Protein AF-A0A534MS88-F1 (afdb_monomer_lite)

pLDDT: mean 83.57, std 19.85, range [25.17, 97.44]

Sequence (127 aa):
NLIKEFNPQIEDLHWVAAGQELLLPPLTRETLLRKQPDGSYRLIVASFPSLTGADDYARRLGNKGYQVMITQQWVSHDLLLHRVEIDRLKNVEEANQTWEAGLKNEWFAFVGNPRRGDQLSRTNITP

Secondary structure (DSSP, 8-state):
-HHHHH-TT-S-TT-PPTT---------HHHHEEE-TTS-EEEEEEEES-HHHHHHHHHHHHTTT--EEEEEEESSSS-EEEEEEEEEE-SHHHHHHHHHHHHHTT-S--S----S-----------

Radius of gyration: 17.91 Å; chains: 1; bounding box: 61×40×36 Å

Foldseek 3Di:
DLQCVVCVVPAAPVDDDVVHDGDDDDPDLPSQWDQDPVRFIKGWQDKDQDPVVLVVLLVVVVVVVFDKDWDWDDRHPPGIITIIMGDRHPHPVSSVVVVVVCVVVVSRVPPPDPPDDDPPDPPDDDD

Structure (mmCIF, N/CA/C/O backbone):
data_AF-A0A534MS88-F1
#
_entry.id   AF-A0A534MS88-F1
#
loop_
_atom_site.group_PDB
_atom_site.id
_atom_site.type_symbol
_atom_site.label_atom_id
_atom_site.label_alt_id
_atom_site.label_comp_id
_atom_site.label_asym_id
_atom_site.label_entity_id
_atom_site.label_seq_id
_atom_site.pdbx_PDB_ins_code
_atom_site.Cartn_x
_atom_site.Cartn_y
_atom_site.Cartn_z
_atom_site.occupancy
_atom_site.B_iso_or_equiv
_atom_site.auth_seq_id
_atom_site.auth_comp_id
_atom_site.auth_asym_id
_atom_site.auth_atom_id
_atom_site.pdbx_PDB_model_num
ATOM 1 N N . ASN A 1 1 ? 4.998 3.743 -5.905 1.00 80.75 1 ASN A N 1
ATOM 2 C CA . ASN A 1 1 ? 5.918 2.756 -5.317 1.00 80.75 1 ASN A CA 1
ATOM 3 C C . ASN A 1 1 ? 6.798 3.426 -4.266 1.00 80.75 1 ASN A C 1
ATOM 5 O O . ASN A 1 1 ? 7.249 4.538 -4.504 1.00 80.75 1 ASN A O 1
ATOM 9 N N . LEU A 1 2 ? 7.007 2.779 -3.110 1.00 86.25 2 LEU A N 1
ATOM 10 C CA . LEU A 1 2 ? 7.772 3.356 -1.995 1.00 86.25 2 LEU A CA 1
ATOM 11 C C . LEU A 1 2 ? 9.255 3.549 -2.333 1.00 86.25 2 LEU A C 1
ATOM 13 O O . LEU A 1 2 ? 9.822 4.561 -1.954 1.00 86.25 2 LEU A O 1
ATOM 17 N N . ILE A 1 3 ? 9.870 2.641 -3.097 1.00 87.19 3 ILE A N 1
ATOM 18 C CA . ILE A 1 3 ? 11.273 2.765 -3.518 1.00 87.19 3 ILE A CA 1
ATOM 19 C C . ILE A 1 3 ? 11.469 4.081 -4.274 1.00 87.19 3 ILE A C 1
ATOM 21 O O . ILE A 1 3 ? 12.359 4.850 -3.945 1.00 87.19 3 ILE A O 1
ATOM 25 N N . LYS A 1 4 ? 10.588 4.403 -5.225 1.00 87.31 4 LYS A N 1
ATOM 26 C CA . LYS A 1 4 ? 10.663 5.659 -5.985 1.00 87.31 4 LYS A CA 1
ATOM 27 C C . LYS A 1 4 ? 10.458 6.907 -5.114 1.00 87.31 4 LYS A C 1
ATOM 29 O O . LYS A 1 4 ? 11.068 7.932 -5.376 1.00 87.31 4 LYS A O 1
ATOM 34 N N . GLU A 1 5 ? 9.622 6.828 -4.079 1.00 88.56 5 GLU A N 1
ATOM 35 C CA . GLU A 1 5 ? 9.407 7.949 -3.147 1.00 88.56 5 GLU A CA 1
ATOM 36 C C . GLU A 1 5 ? 10.638 8.242 -2.282 1.00 88.56 5 GLU A C 1
ATOM 38 O O . GLU A 1 5 ? 10.907 9.399 -1.982 1.00 88.56 5 GLU A O 1
ATOM 43 N N . PHE A 1 6 ? 11.393 7.206 -1.910 1.00 88.75 6 PHE A N 1
ATOM 44 C CA . PHE A 1 6 ? 12.635 7.341 -1.145 1.00 88.75 6 PHE A CA 1
ATOM 45 C C . PHE A 1 6 ? 13.866 7.551 -2.036 1.00 88.75 6 PHE A C 1
ATOM 47 O O . PHE A 1 6 ? 14.922 7.915 -1.533 1.00 88.75 6 PHE A O 1
ATOM 54 N N . ASN A 1 7 ? 13.735 7.355 -3.350 1.00 90.00 7 ASN A N 1
ATOM 55 C CA . ASN A 1 7 ? 14.805 7.551 -4.327 1.00 90.00 7 ASN A CA 1
ATOM 56 C C . ASN A 1 7 ? 14.332 8.438 -5.494 1.00 90.00 7 ASN A C 1
ATOM 58 O O . ASN A 1 7 ? 14.314 7.983 -6.644 1.00 90.00 7 ASN A O 1
ATOM 62 N N . PRO A 1 8 ? 13.916 9.692 -5.232 1.00 90.12 8 PRO A N 1
ATOM 63 C CA . PRO A 1 8 ? 13.388 10.577 -6.270 1.00 90.12 8 PRO A CA 1
ATOM 64 C C . PRO A 1 8 ? 14.416 10.908 -7.365 1.00 90.12 8 PRO A C 1
ATOM 66 O O . PRO A 1 8 ? 14.026 11.231 -8.482 1.00 90.12 8 PRO A O 1
ATOM 69 N N . GLN A 1 9 ? 15.712 10.801 -7.057 1.00 89.25 9 GLN A N 1
ATOM 70 C CA . GLN A 1 9 ? 16.832 11.029 -7.972 1.00 89.25 9 GLN A CA 1
ATOM 71 C C . GLN A 1 9 ? 17.025 9.917 -9.009 1.00 89.25 9 GLN A C 1
ATOM 73 O O . GLN A 1 9 ? 17.685 10.137 -10.019 1.00 89.25 9 GLN A O 1
ATOM 78 N N . ILE A 1 10 ? 16.503 8.711 -8.761 1.00 87.88 10 ILE A N 1
ATOM 79 C CA . ILE A 1 10 ? 16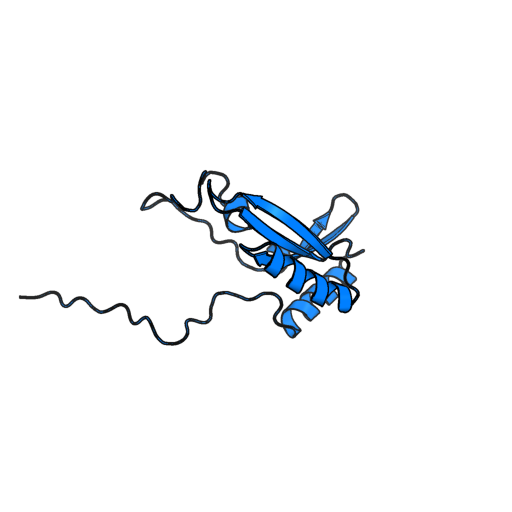.567 7.631 -9.748 1.00 87.88 10 ILE A CA 1
ATOM 80 C C . ILE A 1 10 ? 15.459 7.894 -10.743 1.00 87.88 10 ILE A C 1
ATOM 82 O O . ILE A 1 10 ? 14.304 7.698 -10.391 1.00 87.88 10 ILE A O 1
ATOM 86 N N . GLU A 1 11 ? 15.770 8.328 -11.961 1.00 84.88 11 GLU A N 1
ATOM 87 C CA . GLU A 1 11 ? 14.759 8.589 -12.993 1.00 84.88 11 GLU A CA 1
ATOM 88 C C . GLU A 1 11 ? 14.010 7.313 -13.390 1.00 84.88 11 GLU A C 1
ATOM 90 O O . GLU A 1 11 ? 12.782 7.328 -13.512 1.00 84.88 11 GLU A O 1
ATOM 95 N N . ASP A 1 12 ? 14.725 6.193 -13.455 1.00 85.56 12 ASP A N 1
ATOM 96 C CA . ASP A 1 12 ? 14.206 4.921 -13.928 1.00 85.56 12 ASP A CA 1
ATOM 97 C C . ASP A 1 12 ? 14.700 3.750 -13.065 1.00 85.56 12 ASP A C 1
ATOM 99 O O . ASP A 1 12 ? 15.898 3.485 -12.994 1.00 85.56 12 ASP A O 1
ATOM 103 N N . LEU A 1 13 ? 13.785 3.031 -12.401 1.00 83.06 13 LEU A N 1
ATOM 104 C CA . LEU A 1 13 ? 14.160 1.900 -11.542 1.00 83.06 13 LEU A CA 1
ATOM 105 C C . LEU A 1 13 ? 14.696 0.673 -12.310 1.00 83.06 13 LEU A C 1
ATOM 107 O O . LEU A 1 13 ? 15.276 -0.203 -11.671 1.00 83.06 13 LEU A O 1
ATOM 111 N N . HIS A 1 14 ? 14.539 0.584 -13.636 1.00 83.44 14 HIS A N 1
ATOM 112 C CA . HIS A 1 14 ? 15.218 -0.437 -14.447 1.00 83.44 14 HIS A CA 1
ATOM 113 C C . HIS A 1 14 ? 16.701 -0.120 -14.663 1.00 83.44 14 HIS A C 1
ATOM 115 O O . HIS A 1 14 ? 17.491 -1.032 -14.904 1.00 83.44 14 HIS A O 1
ATOM 121 N N . TRP A 1 15 ? 17.094 1.148 -14.533 1.00 81.69 15 TRP A N 1
ATOM 122 C CA . TRP A 1 15 ? 18.446 1.621 -14.810 1.00 81.69 15 TRP A CA 1
ATOM 123 C C . TRP A 1 15 ? 19.044 2.294 -13.577 1.00 81.69 15 TRP A C 1
ATOM 125 O O . TRP A 1 15 ? 19.152 3.515 -13.488 1.00 81.69 15 TRP A O 1
ATOM 135 N N . VAL A 1 16 ? 19.460 1.471 -12.615 1.00 83.00 16 VAL A N 1
ATOM 136 C CA . VAL A 1 16 ? 20.253 1.925 -11.466 1.00 83.00 16 VAL A CA 1
ATOM 137 C C . VAL A 1 16 ? 21.730 1.717 -11.786 1.00 83.00 16 VAL A C 1
ATOM 139 O O . VAL A 1 16 ? 22.143 0.603 -12.118 1.00 83.00 16 VAL A O 1
ATOM 142 N N . ALA A 1 17 ? 22.535 2.780 -11.716 1.00 83.38 17 ALA A N 1
ATOM 143 C CA . ALA A 1 17 ? 23.960 2.676 -12.012 1.00 83.38 17 ALA A CA 1
ATOM 144 C C . ALA A 1 17 ? 24.672 1.789 -10.978 1.00 83.38 17 ALA A C 1
ATOM 146 O O . ALA A 1 17 ? 24.345 1.796 -9.790 1.00 83.38 17 ALA A O 1
ATOM 147 N N . ALA A 1 18 ? 25.681 1.032 -11.414 1.00 83.56 18 ALA A N 1
ATOM 148 C CA . ALA A 1 18 ? 26.484 0.239 -10.491 1.00 83.56 18 ALA A CA 1
ATOM 149 C C . ALA A 1 18 ? 27.150 1.156 -9.449 1.00 83.56 18 ALA A C 1
ATOM 151 O O . ALA A 1 18 ? 27.807 2.133 -9.801 1.00 83.56 18 ALA A O 1
ATOM 152 N N . GLY A 1 19 ? 26.964 0.842 -8.165 1.00 85.06 19 GLY A N 1
ATOM 153 C CA . GLY A 1 19 ? 27.456 1.664 -7.054 1.00 85.06 19 GLY A CA 1
ATOM 154 C C . GLY A 1 19 ? 26.562 2.853 -6.684 1.00 85.06 19 GLY A C 1
ATOM 155 O O . GLY A 1 19 ? 26.875 3.551 -5.724 1.00 85.06 19 GLY A O 1
ATOM 156 N N . GLN A 1 20 ? 25.447 3.076 -7.387 1.00 87.12 20 GLN A N 1
ATOM 157 C CA . GLN A 1 20 ? 24.443 4.047 -6.966 1.00 87.12 20 GLN A CA 1
ATOM 158 C C . GLN A 1 20 ? 23.724 3.546 -5.713 1.00 87.12 20 GLN A C 1
ATOM 160 O O . GLN A 1 20 ? 23.216 2.425 -5.670 1.00 87.12 20 GLN A O 1
ATOM 165 N N . GLU A 1 21 ? 23.679 4.391 -4.689 1.00 86.81 21 GLU A N 1
ATOM 166 C CA . GLU A 1 21 ? 22.987 4.080 -3.446 1.00 86.81 21 GLU A CA 1
ATOM 167 C C . GLU A 1 21 ? 21.470 4.015 -3.673 1.00 86.81 21 GLU A C 1
ATOM 169 O O . GLU A 1 21 ? 20.875 4.915 -4.274 1.00 86.81 21 GLU A O 1
ATOM 174 N N . LEU A 1 22 ? 20.855 2.936 -3.184 1.00 87.19 22 LEU A N 1
ATOM 175 C CA . LEU A 1 22 ? 19.417 2.701 -3.240 1.00 87.19 22 LEU A CA 1
ATOM 176 C C . LEU A 1 22 ? 18.871 2.580 -1.819 1.00 87.19 22 LEU A C 1
ATOM 178 O O . LEU A 1 22 ? 19.182 1.635 -1.093 1.00 87.19 22 LEU A O 1
ATOM 182 N N . LEU A 1 23 ? 18.003 3.512 -1.441 1.00 88.19 23 LEU A N 1
ATOM 183 C CA . LEU A 1 23 ? 17.299 3.470 -0.170 1.00 88.19 23 LEU A CA 1
ATOM 184 C C . LEU A 1 23 ? 16.133 2.486 -0.269 1.00 88.19 23 LEU A C 1
ATOM 186 O O . LEU A 1 23 ? 15.159 2.725 -0.985 1.00 88.19 23 LEU A O 1
ATOM 190 N N . LEU A 1 24 ? 16.220 1.377 0.463 1.00 85.31 24 LEU A N 1
ATOM 191 C CA . LEU A 1 24 ? 15.109 0.446 0.626 1.00 85.31 24 LEU A CA 1
ATOM 192 C C . LEU A 1 24 ? 14.256 0.908 1.814 1.00 85.31 24 LEU A C 1
ATOM 194 O O . LEU A 1 24 ? 14.700 0.788 2.958 1.00 85.31 24 LEU A O 1
ATOM 198 N N . PRO A 1 25 ? 13.051 1.458 1.579 1.00 82.75 25 PRO A N 1
ATOM 199 C CA . PRO A 1 25 ? 12.225 1.941 2.670 1.00 82.75 25 PRO A CA 1
ATOM 200 C C . PRO A 1 25 ? 11.775 0.768 3.544 1.00 82.75 25 PRO A C 1
ATOM 202 O O . PRO A 1 25 ? 11.292 -0.240 3.014 1.00 82.75 25 PRO A O 1
ATOM 205 N N . PRO A 1 26 ? 11.890 0.880 4.876 1.00 84.19 26 PRO A N 1
ATOM 206 C CA . PRO A 1 26 ? 11.410 -0.167 5.752 1.00 84.19 26 PRO A CA 1
ATOM 207 C C . PRO A 1 26 ? 9.878 -0.197 5.688 1.00 84.19 26 PRO A C 1
ATOM 209 O O . PRO A 1 26 ? 9.214 0.837 5.734 1.00 84.19 26 PRO A O 1
ATOM 212 N N . LEU A 1 27 ? 9.290 -1.388 5.588 1.00 84.75 27 LEU A N 1
ATOM 213 C CA . LEU A 1 27 ? 7.834 -1.564 5.544 1.00 84.75 27 LEU A CA 1
ATOM 214 C C . LEU A 1 27 ? 7.231 -1.487 6.956 1.00 84.75 27 LEU A C 1
ATOM 216 O O . LEU A 1 27 ? 6.599 -2.427 7.433 1.00 84.75 27 LEU A O 1
ATOM 220 N N . THR A 1 28 ? 7.478 -0.373 7.648 1.00 89.50 28 THR A N 1
ATOM 221 C CA . THR A 1 28 ? 6.933 -0.101 8.983 1.00 89.50 28 THR A CA 1
ATOM 222 C C . THR A 1 28 ? 5.543 0.512 8.903 1.00 89.50 28 THR A C 1
ATOM 224 O O . THR A 1 28 ? 5.114 1.012 7.856 1.00 89.50 28 THR A O 1
ATOM 227 N N . ARG A 1 29 ? 4.862 0.545 10.052 1.00 90.81 29 ARG A N 1
ATOM 228 C CA . ARG A 1 29 ? 3.591 1.249 10.209 1.00 90.81 29 ARG A CA 1
ATOM 229 C C . ARG A 1 29 ? 3.710 2.705 9.767 1.00 90.81 29 ARG A C 1
ATOM 231 O O . ARG A 1 29 ? 2.863 3.168 9.025 1.00 90.81 29 ARG A O 1
ATOM 238 N N . GLU A 1 30 ? 4.766 3.411 10.148 1.00 90.12 30 GLU A N 1
ATOM 239 C CA . GLU A 1 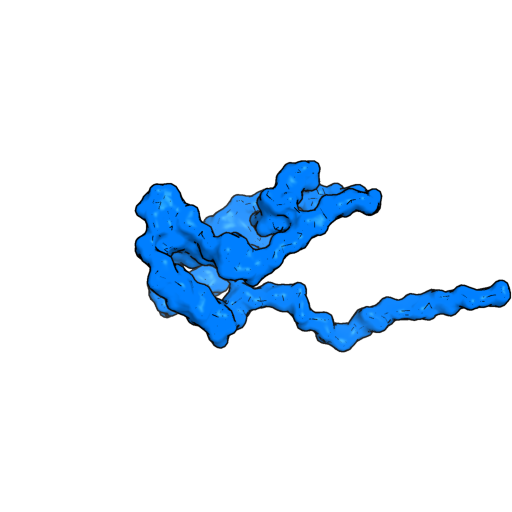30 ? 4.971 4.831 9.824 1.00 90.12 30 GLU A CA 1
ATOM 240 C C . GLU A 1 30 ? 5.146 5.064 8.317 1.00 90.12 30 GLU A C 1
ATOM 242 O O . GLU A 1 30 ? 4.743 6.101 7.793 1.00 90.12 30 GLU A O 1
ATOM 247 N N . THR A 1 31 ? 5.721 4.092 7.605 1.00 90.56 31 THR A N 1
ATOM 248 C CA . THR A 1 31 ? 5.932 4.186 6.155 1.00 90.56 31 THR A CA 1
ATOM 249 C C . THR A 1 31 ? 4.652 3.886 5.370 1.00 90.56 31 THR A C 1
ATOM 251 O O . THR A 1 31 ? 4.382 4.521 4.339 1.00 90.56 31 THR A O 1
ATOM 254 N N . LEU A 1 32 ? 3.861 2.921 5.851 1.00 93.00 32 LEU A N 1
ATOM 255 C CA . LEU A 1 32 ? 2.668 2.409 5.172 1.00 93.00 32 LEU A CA 1
ATOM 256 C C . LEU A 1 32 ? 1.377 3.125 5.575 1.00 93.00 32 LEU A C 1
ATOM 258 O O . LEU A 1 32 ? 0.468 3.226 4.750 1.00 93.00 32 LEU A O 1
ATOM 262 N N . LEU A 1 33 ? 1.295 3.633 6.803 1.00 95.00 33 LEU A N 1
ATOM 263 C CA . LEU A 1 33 ? 0.134 4.318 7.356 1.00 95.00 33 LEU A CA 1
ATOM 264 C C . LEU A 1 33 ? 0.381 5.827 7.414 1.00 95.00 33 LEU A C 1
ATOM 266 O O . LEU A 1 33 ? 1.158 6.323 8.227 1.00 95.00 33 LEU A O 1
ATOM 270 N N . ARG A 1 34 ? -0.315 6.572 6.558 1.00 93.81 34 ARG A N 1
ATOM 271 C CA . ARG A 1 34 ? -0.079 8.001 6.336 1.00 93.81 34 ARG A CA 1
ATOM 272 C C . ARG A 1 34 ? -1.287 8.821 6.734 1.00 93.81 34 ARG A C 1
ATOM 274 O O . ARG A 1 34 ? -2.401 8.519 6.316 1.00 93.81 34 ARG A O 1
ATOM 281 N N . LYS A 1 35 ? -1.057 9.884 7.500 1.00 96.06 35 LYS A N 1
ATOM 282 C CA . LYS A 1 35 ? -2.084 10.885 7.791 1.00 96.06 35 LYS A CA 1
ATOM 283 C C . LYS A 1 35 ? -2.285 11.791 6.574 1.00 96.06 35 LYS A C 1
ATOM 285 O O . LYS A 1 35 ? -1.320 12.206 5.937 1.00 96.06 35 LYS A O 1
ATOM 290 N N . GLN A 1 36 ? -3.535 12.093 6.267 1.00 95.38 36 GLN A N 1
ATOM 291 C CA . GLN A 1 36 ? -3.971 12.945 5.170 1.00 95.38 36 GLN A CA 1
ATOM 292 C C . GLN A 1 36 ? -4.223 14.380 5.668 1.00 95.38 36 GLN A C 1
ATOM 294 O O . GLN A 1 36 ? -4.392 14.589 6.875 1.00 95.38 36 GLN A O 1
ATOM 299 N N . PRO A 1 37 ? -4.261 15.386 4.770 1.00 95.50 37 PRO A N 1
ATOM 300 C CA . PRO A 1 37 ? -4.495 16.781 5.156 1.00 95.50 37 PRO A CA 1
ATOM 301 C C . PRO A 1 37 ? -5.823 17.018 5.886 1.00 95.50 37 PRO A C 1
ATOM 303 O O . PRO A 1 37 ? -5.904 17.901 6.734 1.00 95.50 37 PRO A O 1
ATOM 306 N N . ASP A 1 38 ? -6.844 16.212 5.591 1.00 94.62 38 ASP A N 1
ATOM 307 C CA . ASP A 1 38 ? -8.159 16.255 6.242 1.00 94.62 38 ASP A CA 1
ATOM 308 C C . ASP A 1 38 ? -8.184 15.581 7.628 1.00 94.62 38 ASP A C 1
ATOM 310 O O . ASP A 1 38 ? -9.219 15.544 8.290 1.00 94.62 38 ASP A O 1
ATOM 314 N N . GLY A 1 39 ? -7.047 15.052 8.086 1.00 95.31 39 GLY A N 1
ATOM 315 C CA . GLY A 1 39 ? -6.908 14.369 9.366 1.00 95.31 39 GLY A CA 1
ATOM 316 C C . GLY A 1 39 ? -7.191 12.869 9.326 1.00 95.31 39 GLY A C 1
ATOM 317 O O . GLY A 1 39 ? -6.845 12.192 10.295 1.00 95.31 39 GLY A O 1
ATOM 318 N N . SER A 1 40 ? -7.740 12.349 8.223 1.00 96.88 40 SER A N 1
ATOM 319 C CA . SER A 1 40 ? -7.919 10.912 8.019 1.00 96.88 40 SER A CA 1
ATOM 320 C C . SER A 1 40 ? -6.581 10.211 7.777 1.00 96.88 40 SER A C 1
ATOM 322 O O . SER A 1 40 ? -5.532 10.840 7.644 1.00 96.88 40 SER A O 1
ATOM 324 N N . TYR A 1 41 ? -6.600 8.888 7.722 1.00 97.44 41 TYR A N 1
ATOM 325 C CA . TYR A 1 41 ? -5.444 8.052 7.468 1.00 97.44 41 TYR A CA 1
ATOM 326 C C . TYR A 1 41 ? -5.670 7.188 6.237 1.00 97.44 41 TYR A C 1
ATOM 328 O O . TYR A 1 41 ? -6.794 6.822 5.884 1.00 97.44 41 TYR A O 1
ATOM 336 N N . ARG A 1 42 ? -4.555 6.831 5.614 1.00 96.25 42 ARG A N 1
ATOM 337 C CA . ARG A 1 42 ? -4.492 5.929 4.480 1.00 96.25 42 ARG A CA 1
ATOM 338 C C . ARG A 1 42 ? -3.452 4.858 4.736 1.00 96.25 42 ARG A C 1
ATOM 340 O O . ARG A 1 42 ? 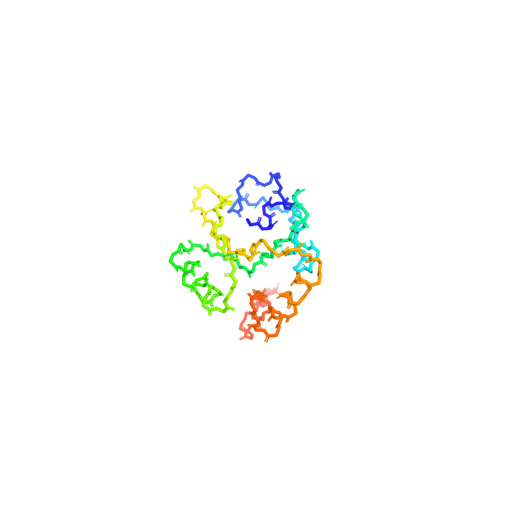-2.358 5.171 5.202 1.00 96.25 42 ARG A O 1
ATOM 347 N N . LEU A 1 43 ? -3.779 3.615 4.414 1.00 96.06 43 LEU A N 1
ATOM 348 C CA . LEU A 1 43 ? -2.887 2.474 4.565 1.00 96.06 43 LEU A CA 1
ATOM 349 C C . LEU A 1 43 ? -2.539 1.883 3.200 1.00 96.06 43 LEU A C 1
ATOM 351 O O . LEU A 1 43 ? -3.411 1.380 2.495 1.00 96.06 43 LEU A O 1
ATOM 355 N N . ILE A 1 44 ? -1.257 1.895 2.848 1.00 94.00 44 ILE A N 1
ATOM 356 C CA . ILE A 1 44 ? -0.740 1.207 1.662 1.00 94.00 44 ILE A CA 1
ATOM 357 C C . ILE A 1 44 ? -0.672 -0.291 1.967 1.00 94.00 44 ILE A C 1
ATOM 359 O O . ILE A 1 44 ? 0.027 -0.698 2.893 1.00 94.00 44 ILE A O 1
ATOM 363 N N . VAL A 1 45 ? -1.371 -1.111 1.181 1.00 93.44 45 VAL A N 1
ATOM 364 C CA . VAL A 1 45 ? -1.444 -2.565 1.417 1.00 93.44 45 VAL A CA 1
ATOM 365 C C . VAL A 1 45 ? -0.641 -3.374 0.404 1.00 93.44 45 VAL A C 1
ATOM 367 O O . VAL A 1 45 ? -0.045 -4.377 0.775 1.00 93.44 45 VAL A O 1
ATOM 370 N N . ALA A 1 46 ? -0.589 -2.946 -0.861 1.00 91.06 46 ALA A N 1
ATOM 371 C CA . ALA A 1 46 ? 0.116 -3.678 -1.913 1.00 91.06 46 ALA A CA 1
ATOM 372 C C . ALA A 1 46 ? 0.413 -2.801 -3.140 1.00 91.06 46 ALA A C 1
ATOM 374 O O . ALA A 1 46 ? -0.128 -1.707 -3.305 1.00 91.06 46 ALA A O 1
ATOM 375 N N . SER A 1 47 ? 1.283 -3.281 -4.027 1.00 91.19 47 SER A N 1
ATOM 376 C CA . SER A 1 47 ? 1.511 -2.706 -5.358 1.00 91.19 47 SER A CA 1
ATOM 377 C C . SER A 1 47 ? 1.608 -3.825 -6.389 1.00 91.19 47 SER A C 1
ATOM 379 O O . SER A 1 47 ? 2.304 -4.808 -6.157 1.00 91.19 47 SER A O 1
ATOM 381 N N . PHE A 1 48 ? 0.920 -3.670 -7.518 1.00 91.75 48 PHE A N 1
ATOM 382 C CA . PHE A 1 48 ? 0.813 -4.681 -8.568 1.00 91.75 48 PHE A CA 1
ATOM 383 C C . PHE A 1 48 ? 1.275 -4.119 -9.916 1.00 91.75 48 PHE A C 1
ATOM 385 O O . PHE A 1 48 ? 0.976 -2.964 -10.212 1.00 91.75 48 PHE A O 1
ATOM 392 N N . PRO A 1 49 ? 1.931 -4.919 -10.772 1.00 91.25 49 PRO A N 1
ATOM 393 C CA . PRO A 1 49 ? 2.215 -4.534 -12.157 1.00 91.25 49 PRO A CA 1
ATOM 394 C C . PRO A 1 49 ? 0.996 -4.676 -13.084 1.00 91.25 49 PRO A C 1
ATOM 396 O O . PRO A 1 49 ? 1.039 -4.256 -14.231 1.00 91.25 49 PRO A O 1
ATOM 399 N N . SER A 1 50 ? -0.092 -5.288 -12.606 1.00 93.31 50 SER A N 1
ATOM 400 C CA . SER A 1 50 ? -1.318 -5.521 -13.371 1.00 93.31 50 SER A CA 1
ATOM 401 C C . SER A 1 50 ? -2.498 -4.830 -12.704 1.00 93.31 50 SER A C 1
ATOM 403 O O . SER A 1 50 ? -2.742 -5.042 -11.512 1.00 93.31 50 SER A O 1
ATOM 405 N N . LEU A 1 51 ? -3.255 -4.054 -13.486 1.00 94.88 51 LEU A N 1
ATOM 406 C CA . LEU A 1 51 ? -4.498 -3.434 -13.031 1.00 94.88 51 LEU A CA 1
ATOM 407 C C . LEU A 1 51 ? -5.507 -4.491 -12.574 1.00 94.88 51 LEU A C 1
ATOM 409 O O . LEU A 1 51 ? -6.044 -4.371 -11.481 1.00 94.88 51 LEU A O 1
ATOM 413 N N . THR A 1 52 ? -5.686 -5.569 -13.342 1.00 96.38 52 THR A N 1
ATOM 414 C CA . THR A 1 52 ? -6.594 -6.670 -12.983 1.00 96.38 52 THR A CA 1
ATOM 415 C C . THR A 1 52 ? -6.229 -7.288 -11.633 1.00 96.38 52 THR A C 1
ATOM 417 O O . THR A 1 52 ? -7.102 -7.528 -10.804 1.00 96.38 52 THR A O 1
ATOM 420 N N . GLY A 1 53 ? -4.932 -7.500 -11.377 1.00 94.81 53 GLY A N 1
ATOM 421 C CA . GLY A 1 53 ? -4.464 -8.013 -10.087 1.00 94.81 53 GLY A CA 1
ATOM 422 C C . GLY A 1 53 ? -4.746 -7.048 -8.930 1.00 94.81 53 GLY A C 1
ATOM 423 O O . GLY A 1 53 ? -5.168 -7.480 -7.856 1.00 94.81 53 GLY A O 1
ATOM 424 N N . ALA A 1 54 ? -4.564 -5.744 -9.160 1.00 95.69 54 ALA A N 1
ATOM 425 C CA . ALA A 1 54 ? -4.899 -4.713 -8.183 1.00 95.69 54 ALA A CA 1
ATOM 426 C C . ALA A 1 54 ? -6.410 -4.639 -7.915 1.00 95.69 54 ALA A C 1
ATOM 428 O O . ALA A 1 54 ? -6.806 -4.568 -6.753 1.00 95.69 54 ALA A O 1
ATOM 429 N N . ASP A 1 55 ? -7.243 -4.715 -8.954 1.00 97.44 55 ASP A N 1
ATOM 430 C CA . ASP A 1 55 ? -8.705 -4.704 -8.851 1.00 97.44 55 ASP A CA 1
ATOM 431 C C . ASP A 1 55 ? -9.235 -5.916 -8.086 1.00 97.44 55 ASP A C 1
ATOM 433 O O . ASP A 1 55 ? -10.076 -5.773 -7.195 1.00 97.44 55 ASP A O 1
ATOM 437 N N . ASP A 1 56 ? -8.726 -7.114 -8.377 1.00 96.19 56 ASP A N 1
ATOM 438 C CA . ASP A 1 56 ? -9.116 -8.327 -7.658 1.00 96.19 56 ASP A CA 1
ATOM 439 C C . ASP A 1 56 ? -8.755 -8.234 -6.172 1.00 96.19 56 ASP A C 1
ATOM 441 O O . ASP A 1 56 ? -9.546 -8.624 -5.305 1.00 96.19 56 ASP A O 1
ATOM 445 N N . TYR A 1 57 ? -7.580 -7.683 -5.857 1.00 94.88 57 TYR A N 1
ATOM 446 C CA . TYR A 1 57 ? -7.162 -7.459 -4.478 1.00 94.88 57 TYR A CA 1
ATOM 447 C C . TYR A 1 57 ? -8.020 -6.389 -3.787 1.00 94.88 57 TYR A C 1
ATOM 449 O O . TYR A 1 57 ? -8.508 -6.604 -2.674 1.00 94.88 57 TYR A O 1
ATOM 457 N N . ALA A 1 58 ? -8.277 -5.269 -4.466 1.00 96.06 58 ALA A N 1
ATOM 458 C CA . ALA A 1 58 ? -9.114 -4.188 -3.967 1.00 96.06 58 ALA A CA 1
ATOM 459 C C . ALA A 1 58 ? -10.550 -4.656 -3.708 1.00 96.06 58 ALA A C 1
ATOM 461 O O . ALA A 1 58 ? -11.111 -4.349 -2.658 1.00 96.06 58 ALA A O 1
ATOM 462 N N . ARG A 1 59 ? -11.124 -5.480 -4.593 1.00 96.88 59 ARG A N 1
ATOM 463 C CA . ARG A 1 59 ? -12.460 -6.064 -4.412 1.00 96.88 59 ARG A CA 1
ATOM 464 C C . ARG A 1 59 ? -12.528 -6.962 -3.180 1.00 96.88 59 ARG A C 1
ATOM 466 O O . ARG A 1 59 ? -13.506 -6.905 -2.443 1.00 96.88 59 ARG A O 1
ATOM 473 N N . ARG A 1 60 ? -11.494 -7.769 -2.911 1.00 95.00 60 ARG A N 1
ATOM 474 C CA . ARG A 1 60 ? -11.438 -8.607 -1.696 1.00 95.00 60 ARG A CA 1
ATOM 475 C C . ARG A 1 60 ? -11.447 -7.768 -0.421 1.00 95.00 60 ARG A C 1
ATOM 477 O O . ARG A 1 60 ? -12.103 -8.156 0.541 1.00 95.00 60 ARG A O 1
ATOM 484 N N . LEU A 1 61 ? -10.741 -6.639 -0.410 1.00 95.00 61 LEU A N 1
ATOM 485 C CA . LEU A 1 61 ? -10.757 -5.697 0.712 1.00 95.00 61 LEU A CA 1
ATOM 486 C C . LEU A 1 61 ? -12.091 -4.938 0.798 1.00 95.00 61 LEU A C 1
ATOM 488 O O . LEU A 1 61 ? -12.652 -4.820 1.884 1.00 95.00 61 LEU A O 1
ATOM 492 N N . GLY A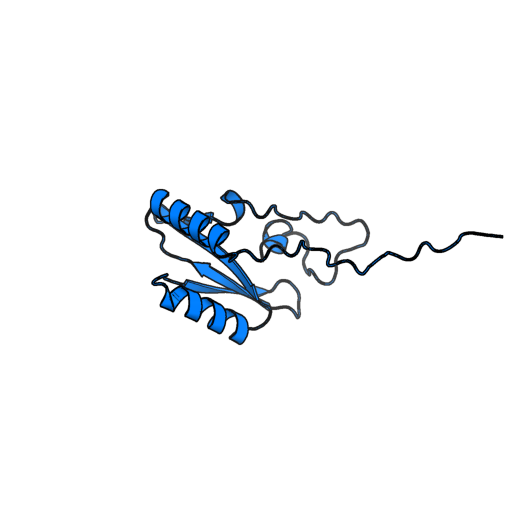 1 62 ? -12.659 -4.525 -0.335 1.00 95.94 62 GLY A N 1
ATOM 493 C CA . GLY A 1 62 ? -13.985 -3.907 -0.405 1.00 95.94 62 GLY A CA 1
ATOM 494 C C . GLY A 1 62 ? -15.089 -4.809 0.147 1.00 95.94 62 GLY A C 1
ATOM 495 O O . GLY A 1 62 ? -15.907 -4.371 0.949 1.00 95.94 62 GLY A O 1
ATOM 496 N N . ASN A 1 63 ? -15.050 -6.107 -0.169 1.00 95.88 63 ASN A N 1
ATOM 497 C CA . ASN A 1 63 ? -15.976 -7.106 0.376 1.00 95.88 63 ASN A CA 1
ATOM 498 C C . ASN A 1 63 ? -15.835 -7.304 1.898 1.00 95.88 63 ASN A C 1
ATOM 500 O O . ASN A 1 63 ? -16.735 -7.859 2.523 1.00 95.88 63 ASN A O 1
ATOM 504 N N . LYS A 1 64 ? -14.725 -6.857 2.501 1.00 93.25 64 LYS A N 1
ATOM 505 C CA . LYS A 1 64 ? -14.527 -6.813 3.960 1.00 93.25 64 LYS A CA 1
ATOM 506 C C . LYS A 1 64 ? -15.003 -5.494 4.589 1.00 93.25 64 LYS A C 1
ATOM 508 O O . LYS A 1 64 ? -14.849 -5.318 5.792 1.00 93.25 64 LYS A O 1
ATOM 513 N N . GLY A 1 65 ? -15.581 -4.589 3.798 1.00 95.44 65 GLY A N 1
ATOM 514 C CA . GLY A 1 65 ? -16.122 -3.307 4.253 1.00 95.44 65 GLY A CA 1
ATOM 515 C C . GLY A 1 65 ? -15.138 -2.137 4.196 1.00 95.44 65 GLY A C 1
ATOM 516 O O . GLY A 1 65 ? -15.471 -1.057 4.674 1.00 95.44 65 GLY A O 1
ATOM 517 N N . TYR A 1 66 ? -13.947 -2.318 3.620 1.00 96.25 66 TYR A N 1
ATOM 518 C CA . TYR A 1 66 ? -12.974 -1.233 3.492 1.00 96.25 66 TYR A CA 1
ATOM 519 C C . TYR A 1 66 ? -13.269 -0.353 2.280 1.00 96.25 66 TYR A C 1
ATOM 521 O O . TYR A 1 66 ? -13.580 -0.847 1.195 1.00 96.25 66 TYR A O 1
ATOM 529 N N . GLN A 1 67 ? -13.091 0.957 2.437 1.00 96.31 67 GLN A N 1
ATOM 530 C CA . GLN A 1 67 ? -13.001 1.854 1.295 1.00 96.31 67 GLN A CA 1
ATOM 531 C C . GLN A 1 67 ? -11.590 1.756 0.708 1.00 96.31 67 GLN A C 1
ATOM 533 O O . GLN A 1 67 ? -10.605 2.013 1.396 1.00 96.31 67 GLN A O 1
ATOM 538 N N . VAL A 1 68 ? -11.493 1.359 -0.558 1.00 96.94 68 VAL A N 1
ATOM 539 C CA . VAL A 1 68 ? -10.214 1.077 -1.218 1.00 96.94 68 VAL A CA 1
ATOM 540 C C . VAL A 1 68 ? -10.046 1.979 -2.430 1.00 96.94 68 VAL A C 1
ATOM 542 O O . VAL A 1 68 ? -10.992 2.200 -3.183 1.00 96.94 68 VAL A O 1
ATOM 545 N N . MET A 1 69 ? -8.830 2.473 -2.627 1.00 96.56 69 MET A N 1
ATOM 546 C CA . MET A 1 69 ? -8.418 3.235 -3.797 1.00 96.56 69 MET A CA 1
ATOM 547 C C . MET A 1 69 ? -7.236 2.540 -4.475 1.00 96.56 69 MET A C 1
ATOM 549 O O . MET A 1 69 ? -6.377 1.955 -3.812 1.00 96.56 69 MET A O 1
ATOM 553 N N . ILE A 1 70 ? -7.186 2.626 -5.804 1.00 96.31 70 ILE A N 1
ATOM 554 C CA . ILE A 1 70 ? -6.025 2.219 -6.594 1.00 96.31 70 ILE A CA 1
ATOM 555 C C . ILE A 1 70 ? -5.388 3.477 -7.168 1.00 96.31 70 ILE A C 1
ATOM 557 O O . ILE A 1 70 ? -6.031 4.219 -7.908 1.00 96.31 70 ILE A O 1
ATOM 561 N N . THR A 1 71 ? -4.123 3.713 -6.840 1.00 94.50 71 THR A N 1
ATOM 562 C CA . THR A 1 71 ? -3.329 4.801 -7.413 1.00 94.50 71 THR A CA 1
ATOM 563 C C . THR A 1 71 ? -2.314 4.244 -8.402 1.00 94.50 71 THR A C 1
ATOM 565 O O . THR A 1 71 ? -1.755 3.163 -8.221 1.00 94.50 71 THR A O 1
ATOM 568 N N . GLN A 1 72 ? -2.099 4.972 -9.492 1.00 94.06 72 GLN A N 1
ATOM 569 C CA . GLN A 1 72 ? -1.157 4.606 -10.542 1.00 94.06 72 GLN A CA 1
ATOM 570 C C . GLN A 1 72 ? 0.135 5.400 -10.372 1.00 94.06 72 GLN A C 1
ATOM 572 O O . GLN A 1 72 ? 0.098 6.607 -10.139 1.00 94.06 72 GLN A O 1
ATOM 577 N N . GLN A 1 73 ? 1.280 4.734 -10.503 1.00 88.81 73 GLN A N 1
ATOM 578 C CA . GLN A 1 73 ? 2.575 5.403 -10.483 1.00 88.81 73 GLN A CA 1
ATOM 579 C C . GLN A 1 73 ? 3.563 4.724 -11.427 1.00 88.81 73 GLN A C 1
ATOM 581 O O . GLN A 1 73 ? 3.908 3.556 -11.235 1.00 88.81 73 GLN A O 1
ATOM 586 N N . TRP A 1 74 ? 4.055 5.487 -12.401 1.00 88.00 74 TRP A N 1
ATOM 587 C CA . TRP A 1 74 ? 5.203 5.106 -13.218 1.00 88.00 74 TRP A CA 1
ATOM 588 C C . TRP A 1 74 ? 6.460 5.055 -12.351 1.00 88.00 74 TRP A C 1
ATOM 590 O O . TRP A 1 74 ? 6.736 5.978 -11.577 1.00 88.00 74 TRP A O 1
ATOM 600 N N . VAL A 1 75 ? 7.199 3.954 -12.445 1.00 85.94 75 VAL A N 1
ATOM 601 C CA . VAL A 1 75 ? 8.462 3.763 -11.713 1.00 85.94 75 VAL A CA 1
ATOM 602 C C . VAL A 1 75 ? 9.669 3.589 -12.632 1.00 85.94 75 VAL A C 1
ATOM 604 O O . VAL A 1 75 ? 10.795 3.817 -12.193 1.00 85.94 75 VAL A O 1
ATOM 607 N N . SER A 1 76 ? 9.418 3.260 -13.895 1.00 85.25 76 SER A N 1
ATOM 608 C CA . SER A 1 76 ? 10.339 3.327 -15.032 1.00 85.25 76 SER A CA 1
ATOM 609 C C . SER A 1 76 ? 9.568 3.804 -16.269 1.00 85.25 76 SER A C 1
ATOM 611 O O . SER A 1 76 ? 8.355 4.029 -16.197 1.00 85.25 76 SER A O 1
ATOM 613 N N . HIS A 1 77 ? 10.258 3.940 -17.400 1.00 84.94 77 HIS A N 1
ATOM 614 C CA . HIS A 1 77 ? 9.663 4.252 -18.704 1.00 84.94 77 HIS A CA 1
ATOM 615 C C . HIS A 1 77 ? 8.615 3.229 -19.192 1.00 84.94 77 HIS A C 1
ATOM 617 O O . HIS A 1 77 ? 7.768 3.567 -20.015 1.00 84.94 77 HIS A O 1
ATOM 623 N N . ASP A 1 78 ? 8.658 1.995 -18.695 1.00 86.44 78 ASP A N 1
ATOM 624 C CA . ASP A 1 78 ? 7.850 0.855 -19.145 1.00 86.44 78 ASP A CA 1
ATOM 625 C C . ASP A 1 78 ? 7.122 0.112 -18.007 1.00 86.44 78 ASP A C 1
ATOM 627 O O . ASP A 1 78 ? 6.269 -0.735 -18.275 1.00 86.44 78 ASP A O 1
ATOM 631 N N . LEU A 1 79 ? 7.388 0.445 -16.738 1.00 87.12 79 LEU A N 1
ATOM 632 C CA . LEU A 1 79 ? 6.739 -0.159 -15.574 1.00 87.12 79 LEU A CA 1
ATOM 633 C C . LEU A 1 79 ? 5.803 0.837 -14.887 1.00 87.12 79 LEU A C 1
ATOM 635 O O . LEU A 1 79 ? 6.214 1.742 -14.149 1.00 87.12 79 LEU A O 1
ATOM 639 N N . LEU A 1 80 ? 4.509 0.597 -15.081 1.00 91.25 80 LEU A N 1
ATOM 640 C CA . LEU A 1 80 ? 3.432 1.203 -14.313 1.00 91.25 80 LEU A CA 1
ATOM 641 C C . LEU A 1 80 ? 3.054 0.280 -13.154 1.00 91.25 80 LEU A C 1
ATOM 643 O O . LEU A 1 80 ? 2.755 -0.895 -13.357 1.00 91.25 80 LEU A O 1
ATOM 647 N N . LEU A 1 81 ? 3.032 0.812 -11.932 1.00 92.75 81 LEU A N 1
ATOM 648 C CA . LEU A 1 81 ? 2.530 0.081 -10.774 1.00 92.75 81 LEU A CA 1
ATOM 649 C C . LEU A 1 81 ? 1.189 0.640 -10.306 1.00 92.75 81 LEU A C 1
ATOM 651 O O . LEU A 1 81 ? 0.990 1.851 -10.206 1.00 92.75 81 LEU A O 1
ATOM 655 N N . HIS A 1 82 ? 0.300 -0.281 -9.959 1.00 94.50 82 HIS A N 1
ATOM 656 C CA . HIS A 1 82 ? -1.017 -0.054 -9.389 1.00 94.50 82 HIS A CA 1
ATOM 657 C C . HIS A 1 82 ? -0.944 -0.318 -7.890 1.00 94.50 82 HIS A C 1
ATOM 659 O O . HIS A 1 82 ? -0.860 -1.465 -7.442 1.00 94.50 82 HIS A O 1
ATOM 665 N N . ARG A 1 83 ? -0.914 0.746 -7.097 1.00 93.81 83 ARG A N 1
ATOM 666 C CA . ARG A 1 83 ? -0.865 0.663 -5.643 1.00 93.81 83 ARG A CA 1
ATOM 667 C C . ARG A 1 83 ? -2.276 0.607 -5.084 1.00 93.81 83 ARG A C 1
ATOM 669 O O . ARG A 1 83 ? -3.081 1.484 -5.369 1.00 93.81 83 ARG A O 1
ATOM 676 N N . VAL A 1 84 ? -2.540 -0.395 -4.255 1.00 95.44 84 VAL A N 1
ATOM 677 C CA . VAL A 1 84 ? -3.803 -0.531 -3.530 1.00 95.44 84 VAL A CA 1
ATOM 678 C C . VAL A 1 84 ? -3.645 0.087 -2.146 1.00 95.44 84 VAL A C 1
ATOM 680 O O . VAL A 1 84 ? -2.685 -0.212 -1.427 1.00 95.44 84 VAL A O 1
ATOM 683 N N . GLU A 1 85 ? -4.591 0.946 -1.781 1.00 95.75 85 GLU A N 1
ATOM 684 C CA . GLU A 1 85 ? -4.605 1.695 -0.527 1.00 95.75 85 GLU A CA 1
ATOM 685 C C . GLU A 1 85 ? -5.990 1.580 0.125 1.00 95.75 85 GLU A C 1
ATOM 687 O O . GLU A 1 85 ? -7.005 1.767 -0.544 1.00 95.75 85 GLU A O 1
ATOM 692 N N . ILE A 1 86 ? -6.045 1.286 1.426 1.00 97.19 86 ILE A N 1
ATOM 693 C CA . ILE A 1 86 ? -7.264 1.487 2.219 1.00 97.19 86 ILE A CA 1
ATOM 694 C C . ILE A 1 86 ? -7.307 2.964 2.597 1.00 97.19 86 ILE A C 1
ATOM 696 O O . ILE A 1 86 ? -6.351 3.484 3.176 1.00 97.19 86 ILE A O 1
ATOM 700 N N . ASP A 1 87 ? -8.394 3.633 2.244 1.00 95.62 87 ASP A N 1
ATOM 701 C CA . ASP A 1 87 ? -8.546 5.078 2.357 1.00 95.62 87 ASP A CA 1
ATOM 702 C C . ASP A 1 87 ? -9.599 5.468 3.402 1.00 95.62 87 ASP A C 1
ATOM 704 O O . ASP A 1 87 ? -10.409 4.646 3.834 1.00 95.62 87 ASP A O 1
ATOM 708 N N . ARG A 1 88 ? -9.589 6.747 3.792 1.00 94.62 88 ARG A N 1
ATOM 709 C CA . ARG A 1 88 ? -10.562 7.376 4.702 1.00 94.62 88 ARG A CA 1
ATOM 710 C C . ARG A 1 88 ? -10.703 6.708 6.075 1.00 94.62 88 ARG A C 1
ATOM 712 O O . ARG A 1 88 ? -11.783 6.726 6.664 1.00 94.62 88 ARG A O 1
ATOM 719 N N . LEU A 1 89 ? -9.611 6.177 6.618 1.00 97.12 89 LEU A N 1
ATOM 720 C CA . LEU A 1 89 ? -9.567 5.713 8.006 1.00 97.12 89 LEU A CA 1
ATOM 721 C C . LEU A 1 89 ? -9.675 6.949 8.911 1.00 97.12 89 LEU A C 1
ATOM 723 O O . LEU A 1 89 ? -8.832 7.840 8.854 1.00 97.12 89 LEU A O 1
ATOM 727 N N . LYS A 1 90 ? -10.742 7.074 9.695 1.00 96.19 90 LYS A N 1
ATOM 728 C CA . LYS A 1 90 ? -11.183 8.359 10.268 1.00 96.19 90 LYS A CA 1
ATOM 729 C C . LYS A 1 90 ? -10.219 8.924 11.301 1.00 96.19 90 LYS A C 1
ATOM 731 O O . LYS A 1 90 ? -10.113 10.138 11.448 1.00 96.19 90 LYS A O 1
ATOM 736 N N . ASN A 1 91 ? -9.564 8.049 12.051 1.00 95.44 91 ASN A N 1
ATOM 737 C CA . ASN A 1 91 ? -8.705 8.407 13.170 1.00 95.44 91 ASN A CA 1
ATOM 738 C C . ASN A 1 91 ? -7.582 7.381 13.352 1.00 95.44 91 ASN A C 1
ATOM 740 O O . ASN A 1 91 ? -7.506 6.371 12.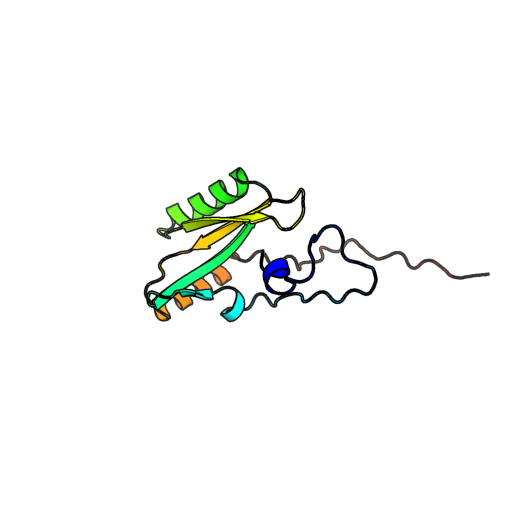648 1.00 95.44 91 ASN A O 1
ATOM 744 N N . VAL A 1 92 ? -6.684 7.669 14.295 1.00 94.62 92 VAL A N 1
ATOM 745 C CA . VAL A 1 92 ? -5.511 6.832 14.558 1.00 94.62 92 VAL A CA 1
ATOM 746 C C . VAL A 1 92 ? -5.903 5.458 15.107 1.00 94.62 92 VAL A C 1
ATOM 748 O O . VAL A 1 92 ? -5.213 4.478 14.839 1.00 94.62 92 VAL A O 1
ATOM 751 N N . GLU A 1 93 ? -7.019 5.356 15.829 1.00 96.56 93 GLU A N 1
ATOM 752 C CA . GLU A 1 93 ? -7.528 4.101 16.377 1.00 96.56 93 GLU A CA 1
ATOM 753 C C . GLU A 1 93 ? -7.981 3.149 15.263 1.00 96.56 93 GLU A C 1
ATOM 755 O O . GLU A 1 93 ? -7.511 2.013 15.203 1.00 96.56 93 GLU A O 1
ATOM 760 N N . GLU A 1 94 ? -8.831 3.615 14.344 1.00 96.88 94 GLU A N 1
ATOM 761 C CA . GLU A 1 94 ? -9.283 2.848 13.174 1.00 96.88 94 GLU A CA 1
ATOM 762 C C . GLU A 1 94 ? -8.102 2.483 12.266 1.00 96.88 94 GLU A C 1
ATOM 764 O O . GLU A 1 94 ? -8.001 1.363 11.754 1.00 96.88 94 GLU A O 1
ATOM 769 N N . ALA A 1 95 ? -7.158 3.411 12.120 1.00 96.44 95 ALA A N 1
ATOM 770 C CA . ALA A 1 95 ? -5.932 3.197 11.373 1.00 96.44 95 ALA A CA 1
ATOM 771 C C . ALA A 1 95 ? -5.067 2.074 11.974 1.00 96.44 95 ALA A C 1
ATOM 773 O O . ALA A 1 95 ? -4.592 1.197 11.250 1.00 96.44 95 ALA A O 1
ATOM 774 N N . ASN A 1 96 ? -4.919 2.050 13.301 1.00 95.69 96 ASN A N 1
ATOM 775 C CA . ASN A 1 96 ? -4.193 1.003 14.019 1.00 95.69 96 ASN A CA 1
ATOM 776 C C . ASN A 1 96 ? -4.901 -0.344 13.945 1.00 95.69 96 ASN A C 1
ATOM 778 O O . ASN A 1 96 ? -4.262 -1.356 13.684 1.00 95.69 96 ASN A O 1
ATOM 782 N N . GLN A 1 97 ? -6.220 -0.367 14.119 1.00 96.19 97 GLN A N 1
ATOM 783 C CA . GLN A 1 97 ? -6.997 -1.600 13.991 1.00 96.19 97 GLN A CA 1
ATOM 784 C C . GLN A 1 97 ? -6.869 -2.200 12.588 1.00 96.19 97 GLN A C 1
ATOM 786 O O . GLN A 1 97 ? -6.713 -3.412 12.442 1.00 96.19 97 GLN A O 1
ATOM 791 N N . THR A 1 98 ? -6.885 -1.356 11.556 1.00 96.25 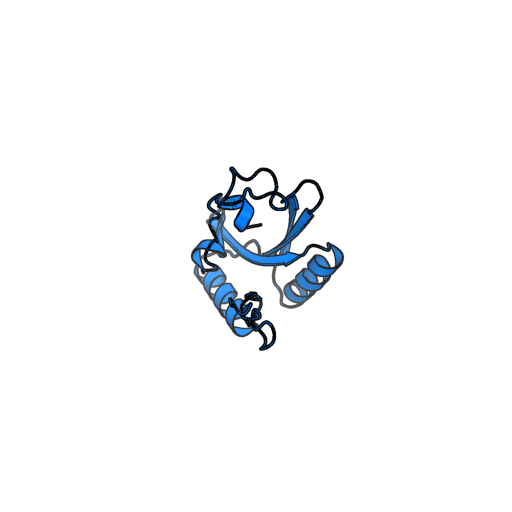98 THR A N 1
ATOM 792 C CA . THR A 1 98 ? -6.717 -1.792 10.165 1.00 96.25 98 THR A CA 1
ATOM 793 C C . THR A 1 98 ? -5.298 -2.297 9.900 1.00 96.25 98 THR A C 1
ATOM 795 O O . THR A 1 98 ? -5.128 -3.303 9.213 1.00 96.25 98 THR A O 1
ATOM 798 N N . TRP A 1 99 ? -4.281 -1.655 10.482 1.00 94.88 99 TRP A N 1
ATOM 799 C CA . TRP A 1 99 ? -2.897 -2.134 10.452 1.00 94.88 99 TRP A CA 1
ATOM 800 C C . TRP A 1 99 ? -2.753 -3.531 11.077 1.00 94.88 99 TRP A C 1
ATOM 802 O O . TRP A 1 99 ? -2.247 -4.444 10.424 1.00 94.88 99 TRP A O 1
ATOM 812 N N . GLU A 1 100 ? -3.270 -3.731 12.292 1.00 94.62 100 GLU A N 1
ATOM 813 C CA . GLU A 1 100 ? -3.236 -5.028 12.984 1.00 94.62 100 GLU A CA 1
ATOM 814 C C . GLU A 1 100 ? -4.018 -6.108 12.222 1.00 94.62 100 GLU A C 1
ATOM 816 O O . GLU A 1 100 ? -3.574 -7.253 12.101 1.00 94.62 100 GLU A O 1
ATOM 821 N N . ALA A 1 101 ? -5.165 -5.746 11.637 1.00 93.62 101 ALA A N 1
ATOM 822 C CA . ALA A 1 101 ? -5.905 -6.637 10.751 1.00 93.62 101 ALA A CA 1
ATOM 823 C C . ALA A 1 101 ? -5.065 -7.026 9.525 1.00 93.62 101 ALA A C 1
ATOM 825 O O . ALA A 1 101 ? -5.057 -8.199 9.147 1.00 93.62 101 ALA A O 1
ATOM 826 N N . GLY A 1 102 ? -4.329 -6.077 8.944 1.00 91.62 102 GLY A N 1
ATOM 827 C CA . GLY A 1 102 ? -3.414 -6.320 7.835 1.00 91.62 102 GLY A CA 1
ATOM 828 C C . GLY A 1 102 ? -2.290 -7.287 8.182 1.00 91.62 102 GLY A C 1
ATOM 829 O O . GLY A 1 102 ? -2.044 -8.212 7.410 1.00 91.62 102 GLY A O 1
ATOM 830 N N . LEU A 1 103 ? -1.675 -7.146 9.360 1.00 90.69 103 LEU A N 1
ATOM 831 C CA . LEU A 1 103 ? -0.667 -8.090 9.854 1.00 90.69 103 LEU A CA 1
ATOM 832 C C . LEU A 1 103 ? -1.258 -9.493 10.029 1.00 90.69 103 LEU A C 1
ATOM 834 O O . LEU A 1 103 ? -0.724 -10.464 9.501 1.00 90.69 103 LEU A O 1
ATOM 838 N N . LYS A 1 104 ? -2.407 -9.597 10.705 1.00 90.94 104 LYS A N 1
ATOM 839 C CA . LYS A 1 104 ? -3.079 -10.879 10.970 1.00 90.94 104 LYS A CA 1
ATOM 840 C C . LYS A 1 104 ? -3.532 -11.604 9.699 1.00 90.94 104 LYS A C 1
ATOM 842 O O . LYS A 1 104 ? -3.613 -12.827 9.690 1.00 90.94 104 LYS A O 1
ATOM 847 N N . ASN A 1 105 ? -3.888 -10.857 8.657 1.00 88.75 105 ASN A N 1
ATOM 848 C CA . ASN A 1 105 ? -4.347 -11.402 7.380 1.00 88.75 105 ASN A CA 1
ATOM 849 C C . ASN A 1 105 ? -3.240 -11.430 6.310 1.00 88.75 105 ASN A C 1
ATOM 851 O O . ASN A 1 105 ? -3.559 -11.653 5.142 1.00 88.75 105 ASN A O 1
ATOM 855 N N . GLU A 1 106 ? -1.986 -11.158 6.686 1.00 86.56 106 GLU A N 1
ATOM 856 C CA . GLU A 1 106 ? -0.823 -11.165 5.788 1.00 86.56 106 GLU A CA 1
ATOM 857 C C . GLU A 1 106 ? -1.012 -10.285 4.534 1.00 86.56 106 GLU A C 1
ATOM 859 O O . GLU A 1 106 ? -0.579 -10.627 3.435 1.00 86.56 106 GLU A O 1
ATOM 864 N N . TRP A 1 107 ? -1.680 -9.132 4.676 1.00 87.38 107 TRP A N 1
ATOM 865 C CA . TRP A 1 107 ? -1.932 -8.220 3.548 1.00 87.38 107 TRP A CA 1
ATOM 866 C C . TRP A 1 107 ? -0.656 -7.604 2.993 1.00 87.38 107 TRP A C 1
ATOM 868 O O . TRP A 1 107 ? -0.572 -7.310 1.802 1.00 87.38 107 TRP A O 1
ATOM 878 N N . PHE A 1 108 ? 0.329 -7.410 3.861 1.00 80.38 108 PHE A N 1
ATOM 879 C CA . PHE A 1 108 ? 1.645 -6.931 3.491 1.00 80.38 108 PHE A CA 1
ATOM 880 C C . PHE A 1 108 ? 2.467 -8.157 3.106 1.00 80.38 108 PHE A C 1
ATOM 882 O O . PHE A 1 108 ? 3.125 -8.768 3.944 1.00 80.38 108 PHE A O 1
ATOM 889 N N . ALA A 1 109 ? 2.386 -8.576 1.844 1.00 58.25 109 ALA A N 1
ATOM 890 C CA . ALA A 1 109 ? 3.273 -9.613 1.337 1.00 58.25 109 ALA A CA 1
ATOM 891 C C . ALA A 1 109 ? 4.709 -9.062 1.341 1.00 58.25 109 ALA A C 1
ATOM 893 O O . ALA A 1 109 ? 5.159 -8.428 0.386 1.00 58.25 109 ALA A O 1
ATOM 894 N N . PHE A 1 110 ? 5.420 -9.267 2.450 1.00 54.00 110 PHE A N 1
ATOM 895 C CA . PHE A 1 110 ? 6.851 -9.038 2.552 1.00 54.00 110 PHE A CA 1
ATOM 896 C C . PHE A 1 110 ? 7.523 -9.984 1.553 1.00 54.00 110 PHE A C 1
ATOM 898 O O . PHE A 1 110 ? 7.541 -11.200 1.754 1.00 54.00 110 PHE A O 1
ATOM 905 N N . VAL A 1 111 ? 8.065 -9.463 0.451 1.00 35.75 111 VAL A N 1
ATOM 906 C CA . VAL A 1 111 ? 8.983 -10.254 -0.376 1.00 35.75 111 VAL A CA 1
ATOM 907 C C . VAL A 1 111 ? 10.257 -10.424 0.443 1.00 35.75 111 VAL A C 1
ATOM 909 O O . VAL A 1 111 ? 11.137 -9.572 0.458 1.00 35.75 111 VAL A O 1
ATOM 912 N N . GLY A 1 112 ? 10.278 -11.504 1.216 1.00 33.12 112 GLY A N 1
ATOM 913 C CA . GLY A 1 112 ? 11.315 -11.807 2.188 1.00 33.12 112 GLY A CA 1
ATOM 914 C C . GLY A 1 112 ? 11.143 -13.187 2.808 1.00 33.12 112 GLY A C 1
ATOM 915 O O . GLY A 1 112 ? 11.490 -13.380 3.965 1.00 33.12 112 GLY A O 1
ATOM 916 N N . ASN A 1 113 ? 10.611 -14.157 2.061 1.00 25.17 113 ASN A N 1
ATOM 917 C CA . ASN A 1 113 ? 10.931 -15.550 2.333 1.00 25.17 113 ASN A CA 1
ATOM 918 C C . ASN A 1 113 ? 11.835 -16.018 1.188 1.00 25.17 113 ASN A C 1
ATOM 920 O O . ASN A 1 113 ? 11.314 -16.316 0.107 1.00 25.17 113 ASN A O 1
ATOM 924 N N . PRO A 1 114 ? 13.171 -16.043 1.361 1.00 33.16 114 PRO A N 1
ATOM 925 C CA . PRO A 1 114 ? 14.015 -16.799 0.460 1.00 33.16 114 PRO A CA 1
ATOM 926 C C . PRO A 1 114 ? 13.605 -18.256 0.650 1.00 33.16 114 PRO A C 1
ATOM 928 O O . PRO A 1 114 ? 14.069 -18.956 1.550 1.00 33.16 114 PRO A O 1
ATOM 931 N N . ARG A 1 115 ? 12.681 -18.727 -0.189 1.00 30.25 115 ARG A N 1
ATOM 932 C CA . ARG A 1 115 ? 12.519 -20.155 -0.405 1.00 30.25 115 ARG A CA 1
ATOM 933 C C . ARG A 1 115 ? 13.866 -20.646 -0.922 1.00 30.25 115 ARG A C 1
ATOM 935 O O . ARG A 1 115 ? 14.187 -20.463 -2.086 1.00 30.25 115 ARG A O 1
ATOM 942 N N . ARG A 1 116 ? 14.670 -21.176 0.003 1.00 44.34 116 ARG A N 1
ATOM 943 C CA . ARG A 1 116 ? 15.537 -22.350 -0.131 1.00 44.34 116 ARG A CA 1
ATOM 944 C C . ARG A 1 116 ? 15.745 -22.736 -1.607 1.00 44.34 116 ARG A C 1
ATOM 946 O O . ARG A 1 116 ? 14.967 -23.522 -2.138 1.00 44.34 116 ARG A O 1
ATOM 953 N N . GLY A 1 117 ? 16.743 -22.148 -2.266 1.00 36.19 117 GLY A N 1
ATOM 954 C CA . GLY A 1 117 ? 16.968 -22.393 -3.693 1.00 36.19 117 GLY A CA 1
ATOM 955 C C . GLY A 1 117 ? 18.217 -21.743 -4.274 1.00 36.19 117 GLY A C 1
ATOM 956 O O . GLY A 1 117 ? 19.037 -22.454 -4.838 1.00 36.19 117 GLY A O 1
ATOM 957 N N . ASP A 1 118 ? 18.430 -20.444 -4.069 1.00 36.97 118 ASP A N 1
ATOM 958 C CA . ASP A 1 118 ? 19.559 -19.760 -4.715 1.00 36.97 118 ASP A CA 1
ATOM 959 C C . ASP A 1 118 ? 20.795 -19.737 -3.820 1.00 36.97 118 ASP A C 1
ATOM 961 O O . ASP A 1 118 ? 21.221 -18.725 -3.261 1.00 36.97 118 ASP A O 1
ATOM 965 N N . GLN A 1 119 ? 21.391 -20.921 -3.692 1.00 33.69 119 GLN A N 1
ATOM 966 C CA . GLN A 1 119 ? 22.798 -21.044 -3.364 1.00 33.69 119 GLN A CA 1
ATOM 967 C C . GLN A 1 119 ? 23.586 -20.456 -4.538 1.00 33.69 119 GLN A C 1
ATOM 969 O O . GLN A 1 119 ? 23.843 -21.138 -5.530 1.00 33.69 119 GLN A O 1
ATOM 974 N N . LEU A 1 120 ? 23.949 -19.173 -4.424 1.00 37.44 120 LEU A N 1
ATOM 975 C CA . LEU A 1 120 ? 24.966 -18.544 -5.261 1.00 37.44 120 LEU A CA 1
ATOM 976 C C . LEU A 1 120 ? 26.156 -19.498 -5.324 1.00 37.44 120 LEU A C 1
ATOM 978 O O . LEU A 1 120 ? 26.811 -19.785 -4.316 1.00 37.44 120 LEU A O 1
ATOM 982 N N . SER A 1 121 ? 26.350 -20.068 -6.510 1.00 34.81 121 SER A N 1
ATOM 983 C CA . SER A 1 121 ? 27.414 -21.015 -6.772 1.00 34.81 121 SER A CA 1
ATOM 984 C C . SER A 1 121 ? 28.726 -20.331 -6.430 1.00 34.81 121 SER A C 1
ATOM 986 O O . SER A 1 121 ? 29.073 -19.306 -7.011 1.00 34.81 121 SER A O 1
ATOM 988 N N . ARG A 1 122 ? 29.436 -20.893 -5.449 1.00 33.38 122 ARG A N 1
ATOM 989 C CA . ARG A 1 122 ? 30.845 -20.592 -5.222 1.00 33.38 122 ARG A CA 1
ATOM 990 C C . ARG A 1 122 ? 31.564 -20.903 -6.529 1.00 33.38 122 ARG A C 1
ATOM 992 O O . ARG A 1 122 ? 31.752 -22.069 -6.865 1.00 33.38 122 ARG A O 1
ATOM 999 N N . THR A 1 123 ? 31.925 -19.877 -7.286 1.00 35.47 123 THR A N 1
ATOM 1000 C CA . THR A 1 123 ? 32.901 -20.017 -8.356 1.00 35.47 123 THR A CA 1
ATOM 1001 C C . THR A 1 123 ? 34.232 -20.344 -7.697 1.00 35.47 123 THR A C 1
ATOM 1003 O O . THR A 1 123 ? 34.814 -19.538 -6.973 1.00 35.47 123 THR A O 1
ATOM 1006 N N . ASN A 1 124 ? 34.660 -21.588 -7.896 1.00 33.75 124 ASN A N 1
ATOM 1007 C CA . ASN A 1 124 ? 35.977 -22.069 -7.525 1.00 33.75 124 ASN A CA 1
ATOM 1008 C C . ASN A 1 124 ? 37.032 -21.190 -8.203 1.00 33.75 124 ASN A C 1
ATOM 1010 O O . ASN A 1 124 ? 37.071 -21.088 -9.427 1.00 33.75 124 ASN A O 1
ATOM 1014 N N . ILE A 1 125 ? 37.879 -20.567 -7.390 1.00 44.25 125 ILE A N 1
ATOM 1015 C CA . ILE A 1 125 ? 39.107 -19.914 -7.830 1.00 44.25 125 ILE A CA 1
ATOM 1016 C C . ILE A 1 125 ? 40.220 -20.947 -7.664 1.00 44.25 125 ILE A C 1
ATOM 1018 O O . ILE A 1 125 ? 40.554 -21.251 -6.520 1.00 44.25 125 ILE A O 1
ATOM 1022 N N . THR A 1 126 ? 40.744 -21.518 -8.753 1.00 33.09 126 THR A N 1
ATOM 1023 C CA . THR A 1 126 ? 42.128 -22.047 -8.887 1.00 33.09 126 THR A CA 1
ATOM 1024 C C . THR A 1 126 ? 42.354 -22.564 -10.320 1.00 33.09 126 THR A C 1
ATOM 1026 O O . THR A 1 126 ? 41.374 -22.908 -10.990 1.00 33.09 126 THR A O 1
ATOM 1029 N N . PRO A 1 127 ? 43.592 -22.539 -10.850 1.00 49.06 127 PRO A N 1
ATOM 1030 C CA . PRO A 1 127 ? 44.779 -23.203 -10.286 1.00 49.06 127 PRO A CA 1
ATOM 1031 C C . PRO A 1 127 ? 45.815 -22.277 -9.649 1.00 49.06 127 PRO A C 1
ATOM 1033 O O . PRO A 1 127 ? 45.927 -21.111 -10.084 1.00 49.06 127 PRO A O 1
#